Protein AF-A0A8X7SEH1-F1 (afdb_monomer)

InterPro domains:
  IPR029004 Ribosomal eL28/Mak16 [PF01778] (30-95)

pLDDT: mean 72.24, std 16.95, range [29.17, 93.38]

Radius of gyration: 34.08 Å; Cα contacts (8 Å, |Δi|>4): 73; chains: 1; bounding box: 78×35×94 Å

Solvent-accessible surface area (backbone atoms only — not comparable to full-atom values): 9589 Å² total; per-residue (Å²): 141,81,81,81,78,82,79,78,84,84,78,86,84,77,56,74,72,56,54,54,55,66,69,60,60,75,69,63,47,76,44,74,61,84,100,41,46,30,42,33,40,68,58,58,86,85,46,67,88,41,74,90,71,29,68,45,80,43,81,45,58,93,50,66,70,60,27,51,53,53,48,52,67,78,40,70,92,52,61,66,71,58,56,50,54,51,54,51,49,54,50,52,52,52,53,50,54,53,46,56,49,53,52,71,67,41,85,83,68,65,80,84,72,80,74,56,72,67,56,60,57,48,51,55,56,47,51,56,49,51,54,52,48,54,52,51,52,54,52,51,56,54,50,51,51,52,55,53,53,62,53,66,77,72,116

Sequence (155 aa):
MRWWMRFSTLLLSQNLVVMAVLIKECLLMISEAGAHTFLILNAFRERAHMPKNLWERVKLPRNYKKALETIDKHLLCRPELLQHKIKQRLTKMTQVCIRMRNLLLRQGWEKITTTPRRDIKRESRREEKAVKAAVLDTTDHVTSGLSDESKMQRH

Secondary structure (DSSP, 8-state):
--SSSSS-SS--SS-HHHHHHHH-S---EEEEETTEEEEEEEPPGGGGG-GGG-EEEEEPPSSHHHHHHHHHHHTTTS-HHHHHHHHHHHHHHHHHHHHHHHHHHSTT--------HHHHHHHHHHHHHHHHHHHHHHHHHHHHHHHHHHHHTT-

Nearest PDB structures (foldseek):
  8esq-assembly1_3  TM=8.205E-01  e=5.041E-08  Schizosaccharomyces pombe
  8fkv-assembly1_NM  TM=7.888E-01  e=5.376E-08  Homo sapiens
  7ohx-assembly1_3  TM=7.472E-01  e=1.091E-07  Saccharomyces cerevisiae S288C
  8i9v-assembly1_Ce  TM=7.637E-01  e=6.611E-07  Thermochaetoides thermophila DSM 1495
  8e5t-assembly1_D  TM=8.401E-01  e=4.006E-06  Saccharomyces cerevisiae BY4741

Foldseek 3Di:
DPPPPPPPDPPPDPPPPVVVVVVPPQDQDQDDDDPWTWTWGQDDPVCPVPPPPRIDIHTADPDLVSNLVVLCVVCVPPDPVNNVVVNVVSVVVVVVVVVVVVCVVPPPNDPPDDDPPVVVVVVVVVVVVVVVVVVVVVVVVVVVVVVVVVVVVVD

Mean predicted aligned error: 15.57 Å

Structure (mmCIF, N/CA/C/O backbone):
data_AF-A0A8X7SEH1-F1
#
_entry.id   AF-A0A8X7SEH1-F1
#
loop_
_atom_site.group_PDB
_atom_site.id
_atom_site.type_symbol
_atom_site.label_atom_id
_atom_site.label_alt_id
_atom_site.label_comp_id
_atom_site.label_asym_id
_atom_site.label_entity_id
_atom_site.label_seq_id
_atom_site.pdbx_PDB_ins_code
_atom_site.Cartn_x
_atom_site.Cartn_y
_atom_site.Cartn_z
_atom_site.occupancy
_atom_site.B_iso_or_equiv
_atom_site.auth_seq_id
_atom_site.auth_comp_id
_atom_site.auth_asym_id
_atom_site.auth_atom_id
_atom_site.pdbx_PDB_model_num
ATOM 1 N N . MET A 1 1 ? 16.214 2.470 9.090 1.00 37.44 1 MET A N 1
ATOM 2 C CA . MET A 1 1 ? 17.221 2.055 8.080 1.00 37.44 1 MET A CA 1
ATOM 3 C C . MET A 1 1 ? 18.404 1.244 8.641 1.00 37.44 1 MET A C 1
ATOM 5 O O . MET A 1 1 ? 19.337 0.989 7.897 1.00 37.44 1 MET A O 1
ATOM 9 N N . ARG A 1 2 ? 18.397 0.781 9.905 1.00 31.95 2 ARG A N 1
ATOM 10 C CA . ARG A 1 2 ? 19.600 0.204 10.553 1.00 31.95 2 ARG A CA 1
ATOM 11 C C . ARG A 1 2 ? 19.514 -1.282 10.942 1.00 31.95 2 ARG A C 1
ATOM 13 O O . ARG A 1 2 ? 20.437 -1.798 11.552 1.00 31.95 2 ARG A O 1
ATOM 20 N N . TRP A 1 3 ? 18.428 -1.968 10.585 1.00 29.17 3 TRP A N 1
ATOM 21 C CA . TRP A 1 3 ? 18.160 -3.346 11.030 1.00 29.17 3 TRP A CA 1
ATOM 22 C C . TRP A 1 3 ? 18.601 -4.445 10.051 1.00 29.17 3 TRP A C 1
ATOM 24 O O . TRP A 1 3 ? 18.566 -5.615 10.403 1.00 29.17 3 TRP A O 1
ATOM 34 N N . TRP A 1 4 ? 19.062 -4.097 8.848 1.00 31.83 4 TRP A N 1
ATOM 35 C CA . TRP A 1 4 ? 19.396 -5.085 7.810 1.00 31.83 4 TRP A CA 1
ATOM 36 C C . TRP A 1 4 ? 20.867 -5.534 7.775 1.00 31.83 4 TRP A C 1
ATOM 38 O O . TRP A 1 4 ? 21.195 -6.456 7.041 1.00 31.83 4 TRP A O 1
ATOM 48 N N . MET A 1 5 ? 21.764 -4.938 8.570 1.00 39.22 5 MET A N 1
ATOM 49 C CA . MET A 1 5 ? 23.209 -5.233 8.484 1.00 39.22 5 MET A CA 1
ATOM 50 C C . MET A 1 5 ? 23.732 -6.273 9.483 1.00 39.22 5 MET A C 1
ATOM 52 O O . MET A 1 5 ? 24.912 -6.599 9.440 1.00 39.22 5 MET A O 1
ATOM 56 N N . ARG A 1 6 ? 22.902 -6.811 10.386 1.00 42.06 6 ARG A N 1
ATOM 57 C CA . ARG A 1 6 ? 23.400 -7.637 11.506 1.00 42.06 6 ARG A CA 1
ATOM 58 C C . ARG A 1 6 ? 23.060 -9.129 11.425 1.00 42.06 6 ARG A C 1
ATOM 60 O O . ARG A 1 6 ? 23.425 -9.870 12.324 1.00 42.06 6 ARG A O 1
ATOM 67 N N . PHE A 1 7 ? 22.419 -9.573 10.343 1.00 37.16 7 PHE A N 1
ATOM 68 C CA . PHE A 1 7 ? 22.040 -10.980 10.122 1.00 37.16 7 PHE A CA 1
ATOM 69 C C . PHE A 1 7 ? 22.884 -11.692 9.043 1.00 37.16 7 PHE A C 1
ATOM 71 O O . PHE A 1 7 ? 22.598 -12.829 8.684 1.00 37.16 7 PHE A O 1
ATOM 78 N N . SER A 1 8 ? 23.917 -11.032 8.503 1.00 45.88 8 SER A N 1
ATOM 79 C CA . SER A 1 8 ? 24.526 -11.414 7.217 1.00 45.88 8 SER A CA 1
ATOM 80 C C . SER A 1 8 ? 25.798 -12.273 7.289 1.00 45.88 8 SER A C 1
ATOM 82 O O . SER A 1 8 ? 26.348 -12.589 6.237 1.00 45.88 8 SER A O 1
ATOM 84 N N . THR A 1 9 ? 26.309 -12.649 8.464 1.00 48.78 9 THR A N 1
ATOM 85 C CA . THR A 1 9 ? 27.667 -13.233 8.564 1.00 48.78 9 THR A CA 1
ATOM 86 C C . THR A 1 9 ? 27.741 -14.723 8.904 1.00 48.78 9 THR A C 1
ATOM 88 O O . THR A 1 9 ? 28.841 -15.259 8.932 1.00 48.78 9 THR A O 1
ATOM 91 N N . LEU A 1 10 ? 26.621 -15.427 9.111 1.00 45.78 10 LEU A N 1
ATOM 92 C CA . LEU A 1 10 ? 26.641 -16.827 9.586 1.00 45.78 10 LEU A CA 1
ATOM 93 C C . LEU A 1 10 ? 26.092 -17.878 8.607 1.00 45.78 10 LEU A C 1
ATOM 95 O O . LEU A 1 10 ? 25.962 -19.042 8.965 1.00 45.78 10 LEU A O 1
ATOM 99 N N . LEU A 1 11 ? 25.821 -17.512 7.354 1.00 46.88 11 LEU A N 1
ATOM 100 C CA . LEU A 1 11 ? 25.263 -18.426 6.344 1.00 46.88 11 LEU A CA 1
ATOM 101 C C . LEU A 1 11 ? 26.050 -18.357 5.027 1.00 46.88 11 LEU A C 1
ATOM 103 O O . LEU A 1 11 ? 25.486 -18.193 3.949 1.00 46.88 11 LEU A O 1
ATOM 107 N N . LEU A 1 12 ? 27.382 -18.441 5.127 1.00 50.84 12 LEU A N 1
ATOM 108 C CA . LEU A 1 12 ? 28.304 -18.217 4.006 1.00 50.84 12 LEU A CA 1
ATOM 109 C C . LEU A 1 12 ? 29.144 -19.440 3.595 1.00 50.84 12 LEU A C 1
ATOM 111 O O . LEU A 1 12 ? 30.217 -19.264 3.031 1.00 50.84 12 LEU A O 1
ATOM 115 N N . SER A 1 13 ? 28.690 -20.672 3.857 1.00 51.81 13 SER A N 1
ATOM 116 C CA . SER A 1 13 ? 29.491 -21.873 3.526 1.00 51.81 13 SER A CA 1
ATOM 117 C C . SER A 1 13 ? 28.787 -22.940 2.677 1.00 51.81 13 SER A C 1
ATOM 119 O O . SER A 1 13 ? 29.445 -23.801 2.104 1.00 51.81 13 SER A O 1
ATOM 121 N N . GLN A 1 14 ? 27.472 -22.870 2.464 1.00 46.59 14 GLN A N 1
ATOM 122 C CA . GLN A 1 14 ? 26.810 -23.741 1.487 1.00 46.59 14 GLN A CA 1
ATOM 123 C C . GLN A 1 14 ? 25.808 -22.926 0.673 1.00 46.59 14 GLN A C 1
ATOM 125 O O . GLN A 1 14 ? 24.918 -22.295 1.235 1.00 46.59 14 GLN A O 1
ATOM 130 N N . ASN A 1 15 ? 25.963 -22.966 -0.655 1.00 49.16 15 ASN A N 1
ATOM 131 C CA . ASN A 1 15 ? 25.101 -22.368 -1.686 1.00 49.16 15 ASN A CA 1
ATOM 132 C C . ASN A 1 15 ? 25.446 -20.953 -2.192 1.00 49.16 15 ASN A C 1
ATOM 134 O O . ASN A 1 15 ? 24.599 -20.056 -2.222 1.00 49.16 15 ASN A O 1
ATOM 138 N N . LEU A 1 16 ? 26.636 -20.799 -2.787 1.00 47.72 16 LEU A N 1
ATOM 139 C CA . LEU A 1 16 ? 26.911 -19.715 -3.749 1.00 47.72 16 LEU A CA 1
ATOM 140 C C . LEU A 1 16 ? 25.883 -19.667 -4.906 1.00 47.72 16 LEU A C 1
ATOM 142 O O . LEU A 1 16 ? 25.573 -18.592 -5.415 1.00 47.72 16 LEU A O 1
ATOM 146 N N . VAL A 1 17 ? 25.288 -20.808 -5.280 1.00 49.19 17 VAL A N 1
ATOM 147 C CA . VAL A 1 17 ? 24.253 -20.893 -6.330 1.00 49.19 17 VAL A CA 1
ATOM 148 C C . VAL A 1 17 ? 22.937 -20.230 -5.900 1.00 49.19 17 VAL A C 1
ATOM 150 O O . VAL A 1 17 ? 22.268 -19.611 -6.723 1.00 49.19 17 VAL A O 1
ATOM 153 N N . VAL A 1 18 ? 22.585 -20.272 -4.611 1.00 48.81 18 VAL A N 1
ATOM 154 C CA . VAL A 1 18 ? 21.332 -19.689 -4.095 1.00 48.81 18 VAL A CA 1
ATOM 155 C C . VAL A 1 18 ? 21.508 -18.202 -3.756 1.00 48.81 18 VAL A C 1
ATOM 157 O O . VAL A 1 18 ? 20.600 -17.405 -3.989 1.00 48.81 18 VAL A O 1
ATOM 160 N N . MET A 1 19 ? 22.707 -17.779 -3.341 1.00 37.06 19 MET A N 1
ATOM 161 C CA . MET A 1 19 ? 23.025 -16.350 -3.181 1.00 37.06 19 MET A CA 1
ATOM 162 C C . MET A 1 19 ? 23.058 -15.601 -4.526 1.00 37.06 19 MET A C 1
ATOM 164 O O . MET A 1 19 ? 22.609 -14.456 -4.607 1.00 37.06 19 MET A O 1
ATOM 168 N N . ALA A 1 20 ? 23.462 -16.262 -5.618 1.00 41.41 20 ALA A N 1
ATOM 169 C CA . ALA A 1 20 ? 23.338 -15.710 -6.969 1.00 41.41 20 ALA A CA 1
ATOM 170 C C . ALA A 1 20 ? 21.875 -15.578 -7.440 1.00 41.41 20 ALA A C 1
ATOM 172 O O . ALA A 1 20 ? 21.580 -14.718 -8.268 1.00 41.41 20 ALA A O 1
ATOM 173 N N . VAL A 1 21 ? 20.943 -16.384 -6.917 1.00 41.12 21 VAL A N 1
ATOM 174 C CA . VAL A 1 21 ? 19.501 -16.262 -7.211 1.00 41.12 21 VAL A CA 1
ATOM 175 C C . VAL A 1 21 ? 18.877 -15.078 -6.463 1.00 41.12 21 VAL A C 1
ATOM 177 O O . VAL A 1 21 ? 17.988 -14.421 -7.000 1.00 41.12 21 VAL A O 1
ATOM 180 N N . LEU A 1 22 ? 19.395 -14.723 -5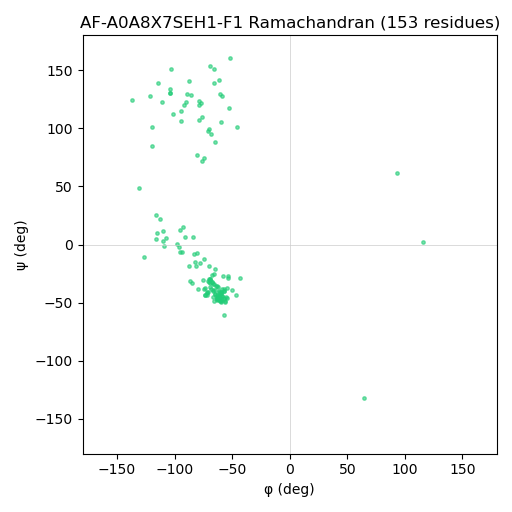.285 1.00 41.91 22 LEU A N 1
ATOM 181 C CA . LEU A 1 22 ? 18.871 -13.612 -4.481 1.00 41.91 22 LEU A CA 1
ATOM 182 C C . LEU A 1 22 ? 19.470 -12.238 -4.820 1.00 41.91 22 LEU A C 1
ATOM 184 O O . LEU A 1 22 ? 18.824 -11.224 -4.576 1.00 41.91 22 LEU A O 1
ATOM 188 N N . ILE A 1 23 ? 20.625 -12.181 -5.489 1.00 45.12 23 ILE A N 1
ATOM 189 C CA . ILE A 1 23 ? 21.115 -10.951 -6.146 1.00 45.12 23 ILE A CA 1
ATOM 190 C C . ILE A 1 23 ? 20.463 -10.763 -7.542 1.00 45.12 23 ILE A C 1
ATOM 192 O O . ILE A 1 23 ? 20.466 -9.664 -8.095 1.00 45.12 23 ILE A O 1
ATOM 196 N N . LYS A 1 24 ? 19.825 -11.809 -8.101 1.00 44.59 24 LYS A N 1
ATOM 197 C CA . LYS A 1 24 ? 19.147 -11.812 -9.418 1.00 44.59 24 LYS A CA 1
ATOM 198 C C . LYS A 1 24 ? 17.712 -11.273 -9.426 1.00 44.59 24 LYS A C 1
ATOM 200 O O . LYS A 1 24 ? 17.166 -11.049 -10.508 1.00 44.59 24 LYS A O 1
ATOM 205 N N . GLU A 1 25 ? 17.097 -10.997 -8.279 1.00 47.72 25 GLU A N 1
ATOM 206 C CA . GLU A 1 25 ? 15.878 -10.184 -8.243 1.00 47.72 25 GLU A CA 1
ATOM 207 C C . GLU A 1 25 ? 16.266 -8.705 -8.324 1.00 47.72 25 GLU A C 1
ATOM 209 O O . GLU A 1 25 ? 16.282 -7.989 -7.327 1.00 47.72 25 GLU A O 1
ATOM 214 N N . CYS A 1 26 ? 16.607 -8.251 -9.536 1.00 44.19 26 CYS A N 1
ATOM 215 C CA . CYS A 1 26 ? 16.708 -6.838 -9.888 1.00 44.19 26 CYS A CA 1
ATOM 216 C C . CYS A 1 26 ? 15.478 -6.106 -9.343 1.00 44.19 26 CYS A C 1
ATOM 218 O O . CYS A 1 26 ? 14.378 -6.203 -9.891 1.00 44.19 26 CYS A O 1
ATOM 220 N N . LEU A 1 27 ? 15.681 -5.431 -8.215 1.00 51.50 27 LEU A N 1
ATOM 221 C CA . LEU A 1 27 ? 14.645 -4.907 -7.347 1.00 51.50 27 LEU A CA 1
ATOM 222 C C . LEU A 1 27 ? 14.008 -3.666 -7.986 1.00 51.50 27 LEU A C 1
ATOM 224 O O . LEU A 1 27 ? 14.252 -2.541 -7.565 1.00 51.50 27 LEU A O 1
ATOM 228 N N . LEU A 1 28 ? 13.179 -3.864 -9.014 1.00 57.16 28 LEU A N 1
ATOM 229 C CA . LEU A 1 28 ? 12.178 -2.874 -9.385 1.00 57.16 28 LEU A CA 1
ATOM 230 C C . LEU A 1 28 ? 11.101 -2.879 -8.302 1.00 57.16 28 LEU A C 1
ATOM 232 O O . LEU A 1 28 ? 10.203 -3.732 -8.276 1.00 57.16 28 LEU A O 1
ATOM 236 N N . MET A 1 29 ? 11.213 -1.939 -7.371 1.00 55.47 29 MET A N 1
ATOM 237 C CA . MET A 1 29 ? 10.138 -1.633 -6.438 1.00 55.47 29 MET A CA 1
ATOM 238 C C . MET A 1 29 ? 9.249 -0.557 -7.049 1.00 55.47 29 MET A C 1
ATOM 240 O O . MET A 1 29 ? 9.703 0.535 -7.387 1.00 55.47 29 MET A O 1
ATOM 244 N N . ILE A 1 30 ? 7.965 -0.885 -7.177 1.00 65.69 30 ILE A N 1
ATOM 245 C CA . ILE A 1 30 ? 6.922 0.120 -7.346 1.00 65.69 30 ILE A CA 1
ATOM 246 C C . ILE A 1 30 ? 6.666 0.667 -5.946 1.00 65.69 30 ILE A C 1
ATOM 248 O O . ILE A 1 30 ? 6.141 -0.050 -5.093 1.00 65.69 30 ILE A O 1
ATOM 252 N N . SER A 1 31 ? 7.110 1.894 -5.692 1.00 66.19 31 SER A N 1
ATOM 253 C CA . SER A 1 31 ? 6.906 2.572 -4.413 1.00 66.19 31 SER A CA 1
ATOM 254 C C . SER A 1 31 ? 5.807 3.611 -4.551 1.00 66.19 31 SER A C 1
ATOM 256 O O . SER A 1 31 ? 5.824 4.416 -5.486 1.00 66.19 31 SER A O 1
ATOM 258 N N . GLU A 1 32 ? 4.887 3.635 -3.600 1.00 64.06 32 GLU A N 1
ATOM 259 C CA . GLU A 1 32 ? 3.913 4.709 -3.462 1.00 64.06 32 GLU A CA 1
ATOM 260 C C . GLU A 1 32 ? 4.487 5.762 -2.507 1.00 64.06 32 GLU A C 1
ATOM 262 O O . GLU A 1 32 ? 4.832 5.454 -1.366 1.00 64.06 32 GLU A O 1
ATOM 267 N N . ALA A 1 33 ? 4.649 6.995 -2.989 1.00 65.94 33 ALA A N 1
ATOM 268 C CA . ALA A 1 33 ? 4.984 8.140 -2.148 1.00 65.94 33 ALA A CA 1
ATOM 269 C C . ALA A 1 33 ? 3.856 9.168 -2.287 1.00 65.94 33 ALA A C 1
ATOM 271 O O . ALA A 1 33 ? 3.753 9.879 -3.291 1.00 65.94 33 ALA A O 1
ATOM 272 N N . GLY A 1 34 ? 2.966 9.195 -1.292 1.00 70.12 34 GLY A N 1
ATOM 273 C CA . GLY A 1 34 ? 1.737 9.988 -1.339 1.00 70.12 34 GLY A CA 1
ATOM 274 C C . GLY A 1 34 ? 0.790 9.507 -2.442 1.00 70.12 34 GLY A C 1
ATOM 275 O O . GLY A 1 34 ? 0.553 8.316 -2.577 1.00 70.12 34 GLY A O 1
ATOM 276 N N . ALA A 1 35 ? 0.265 10.428 -3.256 1.00 63.34 35 ALA A N 1
ATOM 277 C CA . ALA A 1 35 ? -0.685 10.122 -4.336 1.00 63.34 35 ALA A CA 1
ATOM 278 C C . ALA A 1 35 ? -0.029 9.667 -5.658 1.00 63.34 35 ALA A C 1
ATOM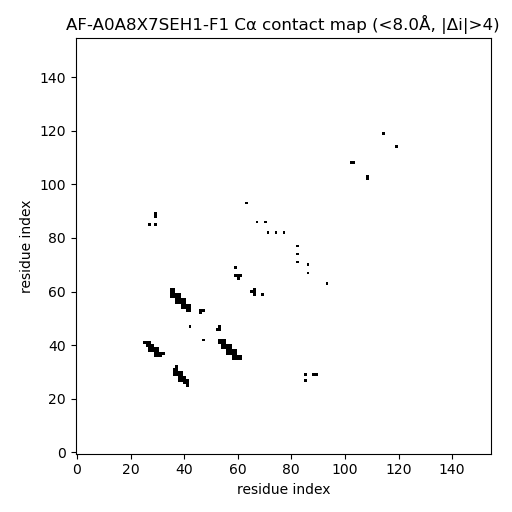 280 O O . ALA A 1 35 ? -0.701 9.565 -6.691 1.00 63.34 35 ALA A O 1
ATOM 281 N N . HIS A 1 36 ? 1.290 9.467 -5.668 1.00 68.31 36 HIS A N 1
ATOM 282 C CA . HIS A 1 36 ? 2.046 9.157 -6.874 1.00 68.31 36 HIS A CA 1
ATOM 283 C C . HIS A 1 36 ? 2.779 7.824 -6.740 1.00 68.31 36 HIS A C 1
ATOM 285 O O . HIS A 1 36 ? 3.538 7.585 -5.800 1.00 68.31 36 HIS A O 1
ATOM 291 N N . THR A 1 37 ? 2.564 6.965 -7.733 1.00 74.81 37 THR A N 1
ATOM 292 C CA . THR A 1 37 ? 3.293 5.713 -7.910 1.00 74.81 37 THR A CA 1
ATOM 293 C C . THR A 1 37 ? 4.580 5.976 -8.678 1.00 74.81 37 THR A C 1
ATOM 295 O O . THR A 1 37 ? 4.559 6.583 -9.752 1.00 74.81 37 THR A O 1
ATOM 298 N N . PHE A 1 38 ? 5.696 5.498 -8.144 1.00 76.50 38 PHE A N 1
ATOM 299 C CA . PHE A 1 38 ? 7.008 5.597 -8.767 1.00 76.50 38 PHE A CA 1
ATOM 300 C C . PHE A 1 38 ? 7.513 4.207 -9.129 1.00 76.50 38 PHE A C 1
ATOM 302 O O . PHE A 1 38 ? 7.369 3.257 -8.360 1.00 76.50 38 PHE A O 1
ATOM 309 N N . LEU A 1 39 ? 8.122 4.106 -10.302 1.00 76.12 39 LEU A N 1
ATOM 310 C CA . LEU A 1 39 ? 8.903 2.962 -10.733 1.00 76.12 39 LEU A CA 1
ATOM 311 C C . LEU A 1 39 ? 10.368 3.259 -10.398 1.00 76.12 39 LEU A C 1
ATOM 313 O O . LEU A 1 39 ? 10.944 4.198 -10.947 1.00 76.12 39 LEU A O 1
ATOM 317 N N . ILE A 1 40 ? 10.965 2.490 -9.490 1.00 68.75 40 ILE A N 1
ATOM 318 C CA . ILE A 1 40 ? 12.394 2.609 -9.190 1.00 68.75 40 ILE A CA 1
ATOM 319 C C . ILE A 1 40 ? 13.129 1.589 -10.046 1.00 68.75 40 ILE A C 1
ATOM 321 O O . ILE A 1 40 ? 13.060 0.392 -9.781 1.00 68.75 40 ILE A O 1
ATOM 325 N N . LEU A 1 41 ? 13.809 2.060 -11.083 1.00 67.38 41 LEU A N 1
ATOM 326 C CA . LEU A 1 41 ? 14.620 1.238 -11.967 1.00 67.38 41 LEU A CA 1
ATOM 327 C C . LEU A 1 41 ? 16.039 1.156 -11.411 1.00 67.38 41 LEU A C 1
ATOM 329 O O . LEU A 1 41 ? 16.665 2.179 -11.140 1.00 67.38 41 LEU A O 1
ATOM 333 N N . ASN A 1 42 ? 16.567 -0.060 -11.286 1.00 64.88 42 ASN A N 1
ATOM 334 C CA . ASN A 1 42 ? 18.011 -0.235 -11.207 1.00 64.88 42 ASN A CA 1
ATOM 335 C C . ASN A 1 42 ? 18.587 -0.079 -12.621 1.00 64.88 42 ASN A C 1
ATOM 337 O O . ASN A 1 42 ? 18.175 -0.798 -13.548 1.00 64.88 42 ASN A O 1
ATOM 341 N N . ALA A 1 43 ? 19.502 0.869 -12.794 1.00 56.75 43 ALA A N 1
ATOM 342 C CA . ALA A 1 43 ? 20.183 1.095 -14.053 1.00 56.75 43 ALA A CA 1
ATOM 343 C C . ALA A 1 43 ? 21.085 -0.103 -14.411 1.00 56.75 43 ALA A C 1
ATOM 345 O O . ALA A 1 43 ? 21.532 -0.875 -13.570 1.00 56.75 43 ALA A O 1
ATOM 346 N N . PHE A 1 44 ? 21.271 -0.299 -15.714 1.00 57.53 44 PHE A N 1
ATOM 347 C CA . PHE A 1 44 ? 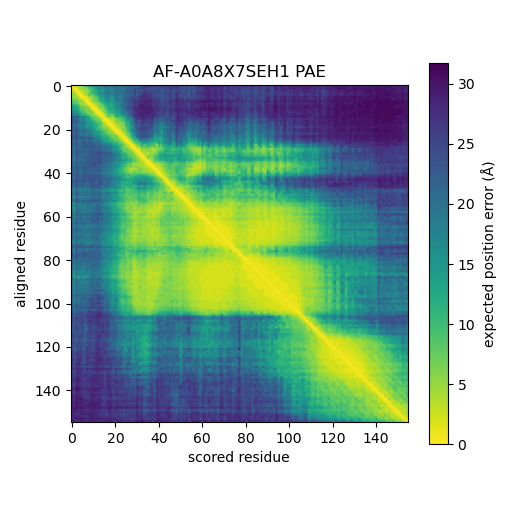21.942 -1.431 -16.356 1.00 57.53 44 PHE A CA 1
ATOM 348 C C . PHE A 1 44 ? 23.356 -1.736 -15.807 1.00 57.53 44 PHE A C 1
ATOM 350 O O . PHE A 1 44 ? 24.014 -0.864 -15.245 1.00 57.53 44 PHE A O 1
ATOM 357 N N . ARG A 1 45 ? 23.836 -2.970 -16.051 1.00 53.53 45 ARG A N 1
ATOM 358 C CA . ARG A 1 45 ? 25.132 -3.560 -15.628 1.00 53.53 45 ARG A CA 1
ATOM 359 C C . ARG A 1 45 ? 26.343 -2.629 -15.786 1.00 53.53 45 ARG A C 1
ATOM 361 O O . ARG A 1 45 ? 27.292 -2.719 -15.018 1.00 53.53 45 ARG A O 1
ATOM 368 N N . GLU A 1 46 ? 26.285 -1.721 -16.752 1.00 57.62 46 GLU A N 1
ATOM 369 C CA . GLU A 1 46 ? 27.332 -0.750 -17.062 1.00 57.62 46 GLU A CA 1
ATOM 370 C C . GLU A 1 46 ? 27.506 0.323 -15.985 1.00 57.62 46 GLU A C 1
ATOM 372 O O . GLU A 1 46 ? 28.627 0.751 -15.770 1.00 57.62 46 GLU A O 1
ATOM 377 N N . ARG A 1 47 ? 26.462 0.709 -15.234 1.00 61.97 47 ARG A N 1
ATOM 378 C CA . ARG A 1 47 ? 26.551 1.708 -14.144 1.00 61.97 47 ARG A CA 1
ATOM 379 C C . ARG A 1 47 ? 26.844 1.110 -12.766 1.00 61.97 47 ARG A C 1
ATOM 381 O O . ARG A 1 47 ? 26.867 1.843 -11.781 1.00 61.97 47 ARG A O 1
ATOM 388 N N . ALA A 1 48 ? 27.116 -0.194 -12.678 1.00 61.78 48 ALA A N 1
ATOM 389 C CA . ALA A 1 48 ? 27.421 -0.863 -11.409 1.00 61.78 48 ALA A CA 1
ATOM 390 C C . ALA A 1 48 ? 28.635 -0.251 -10.679 1.00 61.78 48 ALA A C 1
ATOM 392 O O . ALA A 1 48 ? 28.698 -0.279 -9.453 1.00 61.78 48 ALA A O 1
ATOM 393 N N . HIS A 1 49 ? 29.564 0.351 -11.426 1.00 70.81 49 HIS A N 1
ATOM 394 C CA . HIS A 1 49 ? 30.744 1.023 -10.885 1.00 70.81 49 HIS A CA 1
ATOM 395 C C . HIS A 1 49 ? 30.440 2.392 -10.235 1.00 70.81 49 HIS A C 1
ATOM 397 O O . HIS A 1 49 ? 31.284 2.925 -9.519 1.00 70.81 49 HIS A O 1
ATOM 403 N N . MET A 1 50 ? 29.239 2.958 -10.431 1.00 71.44 50 MET A N 1
ATOM 404 C CA . MET A 1 50 ? 28.809 4.230 -9.836 1.00 71.44 50 MET A CA 1
ATOM 405 C C . MET A 1 50 ? 27.573 4.034 -8.941 1.00 71.44 50 MET A C 1
ATOM 407 O O . MET A 1 50 ? 26.444 4.296 -9.365 1.00 71.44 50 MET A O 1
ATOM 411 N N . PRO A 1 51 ? 27.751 3.650 -7.663 1.00 71.81 51 PRO A N 1
ATOM 412 C CA . PRO A 1 51 ? 26.633 3.342 -6.767 1.00 71.81 51 PRO A CA 1
ATOM 413 C C . PRO A 1 51 ? 25.736 4.553 -6.458 1.00 71.81 51 PRO A C 1
ATOM 415 O O . PRO A 1 51 ? 24.574 4.381 -6.097 1.00 71.81 51 PRO A O 1
ATOM 418 N N . LYS A 1 52 ? 26.245 5.783 -6.626 1.00 73.56 52 LYS A N 1
ATOM 419 C CA . LYS A 1 52 ? 25.486 7.025 -6.395 1.00 73.56 52 LYS A CA 1
ATOM 420 C C . LYS A 1 52 ? 24.346 7.232 -7.403 1.00 73.56 52 LYS A C 1
ATOM 422 O O . LYS A 1 52 ? 23.306 7.758 -7.024 1.00 73.56 52 LYS A O 1
ATOM 427 N N . ASN A 1 53 ? 24.516 6.771 -8.646 1.00 70.44 53 ASN A N 1
ATOM 428 C CA . ASN A 1 53 ? 23.572 6.990 -9.755 1.00 70.44 53 ASN A CA 1
ATOM 429 C C . ASN A 1 53 ? 22.899 5.685 -10.208 1.00 70.44 53 ASN A C 1
ATOM 431 O O . ASN A 1 53 ? 22.443 5.563 -11.345 1.00 70.44 53 ASN A O 1
ATOM 435 N N . LEU A 1 54 ? 22.881 4.688 -9.324 1.00 70.12 54 LEU A N 1
ATOM 436 C CA . LEU A 1 54 ? 22.409 3.345 -9.636 1.00 70.12 54 LEU A CA 1
ATOM 437 C C . LEU A 1 54 ? 20.885 3.292 -9.831 1.00 70.12 54 LEU A C 1
ATOM 439 O O . LEU A 1 54 ? 20.385 2.496 -10.620 1.00 70.12 54 LEU A O 1
ATOM 443 N N . TRP A 1 55 ? 20.148 4.155 -9.132 1.00 77.38 55 TRP A N 1
ATOM 444 C CA . TRP A 1 55 ? 18.690 4.121 -9.080 1.00 77.38 55 TRP A CA 1
ATOM 445 C C . TRP A 1 55 ? 18.081 5.310 -9.808 1.00 77.38 55 TRP A C 1
ATOM 447 O O . TRP A 1 55 ? 18.306 6.460 -9.432 1.00 77.38 55 TRP A O 1
ATOM 457 N N . GLU A 1 56 ? 17.245 5.025 -10.798 1.00 79.06 56 GLU A N 1
ATOM 458 C CA . GLU A 1 56 ? 16.444 6.028 -11.487 1.00 79.06 56 GLU A CA 1
ATOM 459 C C . GLU A 1 56 ? 14.994 5.936 -11.013 1.00 79.06 56 GLU A C 1
ATOM 461 O O . GLU A 1 56 ? 14.403 4.855 -10.950 1.00 79.06 56 GLU A O 1
ATOM 466 N N . ARG A 1 57 ? 14.413 7.079 -10.644 1.00 82.62 57 ARG A N 1
ATOM 467 C CA . ARG A 1 57 ? 13.015 7.166 -10.216 1.00 82.62 57 ARG A CA 1
ATOM 468 C C . ARG A 1 57 ? 12.179 7.709 -11.365 1.00 82.62 57 ARG A C 1
ATOM 470 O O . ARG A 1 57 ? 12.289 8.883 -11.698 1.00 82.62 57 ARG A O 1
ATOM 477 N N . VAL A 1 58 ? 11.303 6.877 -11.916 1.00 85.88 58 VAL A N 1
ATOM 478 C CA . VAL A 1 58 ? 10.363 7.265 -12.974 1.00 85.88 58 VAL A CA 1
ATOM 479 C C . VAL A 1 58 ? 8.967 7.427 -12.378 1.00 85.88 58 VAL A C 1
ATOM 481 O O . VAL A 1 58 ? 8.474 6.553 -11.662 1.00 85.88 58 VAL A O 1
ATOM 484 N N . LYS A 1 59 ? 8.305 8.551 -12.663 1.00 85.75 59 LYS A N 1
ATOM 485 C CA . LYS A 1 59 ? 6.923 8.800 -12.226 1.00 85.75 59 LYS A CA 1
ATOM 486 C C . LYS A 1 59 ? 5.951 8.049 -13.138 1.00 85.75 59 LYS A C 1
ATOM 488 O O . LYS A 1 59 ? 5.946 8.274 -14.345 1.00 85.75 59 LYS A O 1
ATOM 493 N N . LEU A 1 60 ? 5.107 7.190 -12.567 1.00 87.75 60 LEU A N 1
ATOM 494 C CA . LEU A 1 60 ? 4.059 6.498 -13.318 1.00 87.75 60 LEU A CA 1
ATOM 495 C C . LEU A 1 60 ? 2.779 7.351 -13.360 1.00 87.75 60 LEU A C 1
ATOM 497 O O . LEU A 1 60 ? 2.416 7.975 -12.355 1.00 87.75 60 LEU A O 1
ATOM 501 N N . PRO A 1 61 ? 2.067 7.383 -14.499 1.00 88.62 61 PRO A N 1
ATOM 502 C CA . PRO A 1 61 ? 0.772 8.043 -14.591 1.00 88.62 61 PRO A CA 1
ATOM 503 C C . PRO A 1 61 ? -0.290 7.285 -13.781 1.00 88.62 61 PRO A C 1
ATOM 505 O O . PRO A 1 61 ? -0.229 6.070 -13.619 1.00 88.62 61 PRO A O 1
ATOM 508 N N . ARG A 1 62 ? -1.326 8.002 -13.331 1.00 84.50 62 ARG A N 1
ATOM 509 C CA . ARG A 1 62 ? -2.448 7.420 -12.569 1.00 84.50 62 ARG A CA 1
ATOM 510 C C . ARG A 1 62 ? -3.300 6.442 -13.391 1.00 84.50 62 ARG A C 1
ATOM 512 O O . ARG A 1 62 ? -3.956 5.569 -12.833 1.00 84.50 62 ARG A O 1
ATOM 519 N N . ASN A 1 63 ? -3.303 6.593 -14.715 1.00 90.12 63 ASN A N 1
ATOM 520 C CA . ASN A 1 63 ? -4.057 5.723 -15.612 1.00 90.12 63 ASN A CA 1
ATOM 521 C C . ASN A 1 63 ? -3.311 4.402 -15.810 1.00 90.12 63 ASN A C 1
ATOM 523 O O . ASN A 1 63 ? -2.217 4.400 -16.370 1.00 90.12 63 ASN A O 1
ATOM 527 N N . TYR A 1 64 ? -3.942 3.284 -15.443 1.00 88.94 64 TYR A N 1
ATOM 528 C CA . TYR A 1 64 ? -3.340 1.948 -15.510 1.00 88.94 64 TYR A CA 1
ATOM 529 C C . TYR A 1 64 ? -2.797 1.587 -16.904 1.00 88.94 64 TYR A C 1
ATOM 531 O O . TYR A 1 64 ? -1.652 1.163 -17.018 1.00 88.94 64 TYR A O 1
ATOM 539 N N . LYS A 1 65 ? -3.567 1.834 -17.976 1.00 93.06 65 LYS A N 1
ATOM 540 C CA . LYS A 1 65 ? -3.130 1.564 -19.363 1.00 93.06 65 LYS A CA 1
ATOM 541 C C . LYS A 1 65 ? -1.865 2.346 -19.734 1.00 93.06 65 LYS A C 1
ATOM 543 O O . LYS A 1 65 ? -0.880 1.760 -20.162 1.00 93.06 65 LYS A O 1
ATOM 548 N N . LYS A 1 66 ? -1.862 3.655 -19.459 1.00 92.38 66 LYS A N 1
ATOM 549 C CA . LYS A 1 66 ? -0.695 4.516 -19.702 1.00 92.38 66 LYS A CA 1
ATOM 550 C C . LYS A 1 66 ? 0.504 4.093 -18.850 1.00 92.38 66 LYS A C 1
ATOM 552 O O . LYS A 1 66 ? 1.632 4.174 -19.311 1.00 92.38 66 LYS A O 1
ATOM 557 N N . ALA A 1 67 ? 0.274 3.627 -17.621 1.00 89.94 67 ALA A N 1
ATOM 558 C CA . ALA A 1 67 ? 1.339 3.143 -16.750 1.00 89.94 67 ALA A CA 1
ATOM 559 C C . ALA A 1 67 ?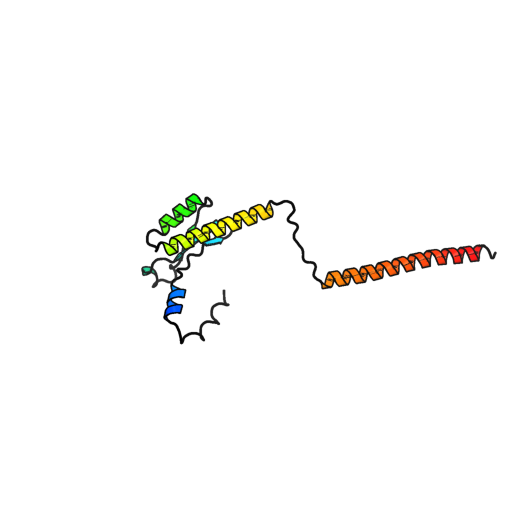 1.980 1.861 -17.295 1.00 89.94 67 ALA A C 1
ATOM 561 O O . ALA A 1 67 ? 3.201 1.742 -17.247 1.00 89.94 67 ALA A O 1
ATOM 562 N N . LEU A 1 68 ? 1.187 0.943 -17.859 1.00 90.62 68 LEU A N 1
ATOM 563 C CA . LEU A 1 68 ? 1.708 -0.235 -18.557 1.00 90.62 68 LEU A CA 1
ATOM 564 C C . LEU A 1 68 ? 2.553 0.158 -19.772 1.00 90.62 68 LEU A C 1
ATOM 566 O O . LEU A 1 68 ? 3.669 -0.330 -19.897 1.00 90.62 68 LEU A O 1
ATOM 570 N N . GLU A 1 69 ? 2.081 1.094 -20.599 1.00 92.12 69 GLU A N 1
ATOM 571 C CA . GLU A 1 69 ? 2.850 1.600 -21.746 1.00 92.12 69 GLU A CA 1
ATOM 572 C C . GLU A 1 69 ? 4.177 2.245 -21.316 1.00 92.12 69 GLU A C 1
ATOM 574 O O . GLU A 1 69 ? 5.208 2.040 -21.952 1.00 92.12 69 GLU A O 1
ATOM 579 N N . THR A 1 70 ? 4.176 3.024 -20.229 1.00 89.12 70 THR A N 1
ATOM 580 C CA . THR A 1 70 ? 5.399 3.609 -19.663 1.00 89.12 70 THR A CA 1
ATOM 581 C C . THR A 1 70 ? 6.360 2.519 -19.186 1.00 89.12 70 THR A C 1
ATOM 583 O O . THR A 1 70 ? 7.548 2.582 -19.493 1.00 89.12 70 THR A O 1
ATOM 586 N N . ILE A 1 71 ? 5.863 1.501 -18.478 1.00 87.50 71 ILE A N 1
ATOM 587 C CA . ILE A 1 71 ? 6.671 0.354 -18.033 1.00 87.50 71 ILE A CA 1
ATOM 588 C C . ILE A 1 71 ? 7.276 -0.363 -19.240 1.00 87.50 71 ILE A C 1
ATOM 590 O O . ILE A 1 71 ? 8.482 -0.587 -19.257 1.00 87.50 71 ILE A O 1
ATOM 594 N N . ASP A 1 72 ? 6.479 -0.652 -20.265 1.00 88.12 72 ASP A N 1
ATOM 595 C CA . ASP A 1 72 ? 6.936 -1.361 -21.461 1.00 88.12 72 ASP A CA 1
ATOM 596 C C . ASP A 1 72 ? 8.041 -0.591 -22.198 1.00 88.12 72 ASP A C 1
ATOM 598 O O . ASP A 1 72 ? 9.051 -1.183 -22.572 1.00 88.12 72 ASP A O 1
ATOM 602 N N . LYS A 1 73 ? 7.932 0.742 -22.295 1.00 87.69 73 LYS A N 1
ATOM 603 C CA . LYS A 1 73 ? 8.974 1.606 -22.882 1.00 87.69 73 LYS A CA 1
ATOM 604 C C . LYS A 1 73 ? 10.291 1.568 -22.103 1.00 87.69 73 LYS A C 1
ATOM 606 O O . LYS A 1 73 ? 11.357 1.494 -22.706 1.00 87.69 73 LYS A O 1
ATOM 611 N N . HIS A 1 74 ? 10.238 1.613 -20.772 1.00 83.19 74 HIS A N 1
ATOM 612 C CA . HIS A 1 74 ? 11.449 1.603 -19.941 1.00 83.19 74 HIS A CA 1
ATOM 613 C C . HIS A 1 74 ? 12.078 0.209 -19.792 1.00 83.19 74 HIS A C 1
ATOM 615 O O . HIS A 1 74 ? 13.229 0.101 -19.365 1.00 83.19 74 HIS A O 1
ATOM 621 N N . LEU A 1 75 ? 11.343 -0.860 -20.118 1.00 80.31 75 LEU A N 1
ATOM 622 C CA . LEU A 1 75 ? 11.778 -2.244 -19.928 1.00 80.31 75 LEU A CA 1
ATOM 623 C C . LEU A 1 75 ? 12.086 -3.020 -21.216 1.00 80.31 75 LEU A C 1
ATOM 625 O O . LEU A 1 75 ? 12.339 -4.220 -21.125 1.00 80.31 75 LEU A O 1
ATOM 629 N N . LEU A 1 76 ? 12.170 -2.357 -22.373 1.00 78.69 76 LEU A N 1
ATOM 630 C CA . LEU A 1 76 ? 1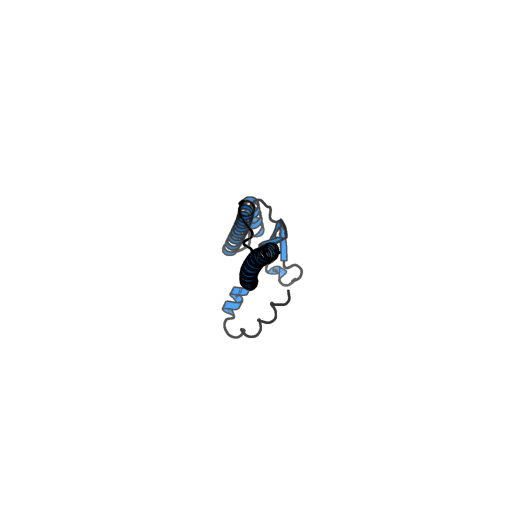2.444 -2.988 -23.676 1.00 78.69 76 LEU A CA 1
ATOM 631 C C . LEU A 1 76 ? 13.612 -3.996 -23.651 1.00 78.69 76 LEU A C 1
ATOM 633 O O . LEU A 1 76 ? 13.489 -5.095 -24.176 1.00 78.69 76 LEU A O 1
ATOM 637 N N . CYS A 1 77 ? 14.722 -3.666 -22.983 1.00 73.75 77 CYS A N 1
ATOM 638 C CA . CYS A 1 77 ? 15.928 -4.509 -22.950 1.00 73.75 77 CYS A CA 1
ATOM 639 C C . CYS A 1 77 ? 15.988 -5.478 -21.748 1.00 73.75 77 CYS A C 1
ATOM 641 O O . CYS A 1 77 ? 17.066 -5.957 -21.385 1.00 73.75 77 CYS A O 1
ATOM 643 N N . ARG A 1 78 ? 14.869 -5.710 -21.047 1.00 75.56 78 ARG A N 1
ATOM 644 C CA . ARG A 1 78 ? 14.794 -6.588 -19.865 1.00 75.56 78 ARG A CA 1
ATOM 645 C C . ARG A 1 78 ? 14.162 -7.937 -20.216 1.00 75.56 78 ARG A C 1
ATOM 647 O O . ARG A 1 78 ? 13.287 -7.984 -21.072 1.00 75.56 78 ARG A O 1
ATOM 654 N N . PRO A 1 79 ? 14.533 -9.018 -19.508 1.00 83.00 79 PRO A N 1
ATOM 655 C CA . PRO A 1 79 ? 13.931 -10.330 -19.726 1.00 83.00 79 PRO A CA 1
ATOM 656 C C . PRO A 1 79 ? 12.422 -10.308 -19.440 1.00 83.00 79 PRO A C 1
ATOM 658 O O . PRO A 1 79 ? 11.981 -9.692 -18.465 1.00 83.00 79 PRO A O 1
ATOM 661 N N . GLU A 1 80 ? 11.640 -11.024 -20.250 1.00 82.75 80 GLU A N 1
ATOM 662 C CA . GLU A 1 80 ? 10.167 -11.052 -20.205 1.00 82.75 80 GLU A CA 1
ATOM 663 C C . GLU A 1 80 ? 9.608 -11.419 -18.824 1.00 82.75 80 GLU A C 1
ATOM 665 O O . GLU A 1 80 ? 8.647 -10.815 -18.349 1.00 82.75 80 GLU A O 1
ATOM 670 N N . LEU A 1 81 ? 10.264 -12.347 -18.120 1.00 82.06 81 LEU A N 1
ATOM 671 C CA . LEU A 1 81 ? 9.896 -12.744 -16.757 1.00 82.06 81 LEU A CA 1
ATOM 672 C C . LEU A 1 81 ? 9.886 -11.554 -15.788 1.00 82.06 81 LEU A C 1
ATOM 674 O O . LEU A 1 81 ? 9.005 -11.446 -14.932 1.00 82.06 81 LEU A O 1
ATOM 678 N N . LEU A 1 82 ? 10.855 -10.644 -15.919 1.00 79.88 82 LEU A N 1
ATOM 679 C CA . LEU A 1 82 ? 10.936 -9.457 -15.074 1.00 79.88 82 LEU A CA 1
ATOM 680 C C . LEU A 1 82 ? 9.828 -8.465 -15.436 1.00 79.88 82 LEU A C 1
ATOM 682 O O . LEU A 1 82 ? 9.167 -7.939 -14.540 1.00 79.88 82 LEU A O 1
ATOM 686 N N . GLN A 1 83 ? 9.589 -8.260 -16.734 1.00 83.69 83 GLN A N 1
ATOM 687 C CA . GLN A 1 83 ? 8.500 -7.410 -17.218 1.00 83.69 83 GLN A CA 1
ATOM 688 C C . GLN A 1 83 ? 7.154 -7.895 -16.668 1.00 83.69 83 GLN A C 1
ATOM 690 O O . GLN A 1 83 ? 6.389 -7.114 -16.101 1.00 83.69 83 GLN A O 1
ATOM 695 N N . HIS A 1 84 ? 6.902 -9.204 -16.742 1.00 86.56 84 HIS A N 1
ATOM 696 C CA . HIS A 1 84 ? 5.682 -9.812 -16.232 1.00 86.56 84 HIS A CA 1
ATOM 697 C C . HIS A 1 84 ? 5.528 -9.617 -14.717 1.00 86.56 84 HIS A C 1
ATOM 699 O O . HIS A 1 84 ? 4.486 -9.138 -14.268 1.00 86.56 84 HIS A O 1
ATOM 705 N N . LYS A 1 85 ? 6.576 -9.884 -13.922 1.00 85.19 85 LYS A N 1
ATOM 706 C CA . LYS A 1 85 ? 6.564 -9.651 -12.463 1.00 85.19 85 LYS A CA 1
ATOM 707 C C . LYS A 1 85 ? 6.240 -8.194 -12.107 1.00 85.19 85 LYS A C 1
ATOM 709 O O . LYS A 1 85 ? 5.514 -7.934 -11.148 1.00 85.19 85 LYS A O 1
ATOM 714 N N . ILE A 1 86 ? 6.745 -7.227 -12.869 1.00 85.19 86 ILE A N 1
ATOM 715 C CA . ILE A 1 86 ? 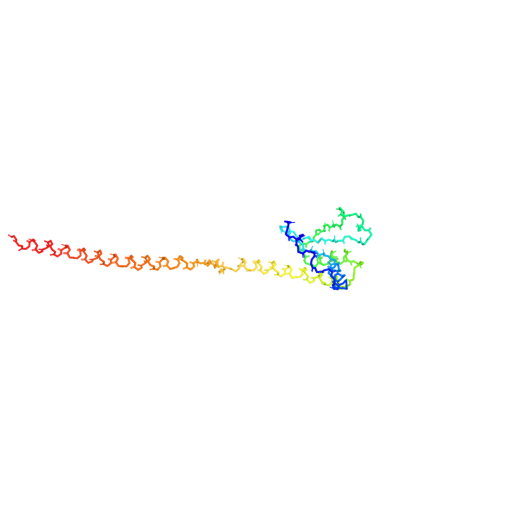6.481 -5.801 -12.626 1.00 85.19 86 ILE A CA 1
ATOM 716 C C . ILE A 1 86 ? 5.038 -5.437 -12.980 1.00 85.19 86 ILE A C 1
ATOM 718 O O . ILE A 1 86 ? 4.373 -4.760 -12.192 1.00 85.19 86 ILE A O 1
ATOM 722 N N . LYS A 1 87 ? 4.512 -5.949 -14.099 1.00 87.81 87 LYS A N 1
ATOM 723 C CA . LYS A 1 87 ? 3.091 -5.807 -14.465 1.00 87.81 87 LYS A CA 1
ATOM 724 C C . LYS A 1 87 ? 2.173 -6.421 -13.402 1.00 87.81 87 LYS A C 1
ATOM 726 O O . LYS A 1 87 ? 1.173 -5.808 -13.016 1.00 87.81 87 LYS A O 1
ATOM 731 N N . GLN A 1 88 ? 2.538 -7.585 -12.860 1.00 90.69 88 GLN A N 1
ATOM 732 C CA . GLN A 1 88 ? 1.826 -8.217 -11.745 1.00 90.69 88 GLN A CA 1
ATOM 733 C C . GLN A 1 88 ? 1.836 -7.330 -10.491 1.00 90.69 88 GLN A C 1
ATOM 735 O O . GLN A 1 88 ? 0.783 -7.094 -9.896 1.00 90.69 88 GLN A O 1
ATOM 740 N N . ARG A 1 89 ? 2.997 -6.778 -10.110 1.00 85.81 89 ARG A N 1
ATOM 741 C CA . ARG A 1 89 ? 3.119 -5.859 -8.963 1.00 85.81 89 ARG A CA 1
ATOM 742 C C . ARG A 1 89 ? 2.276 -4.596 -9.144 1.00 85.81 89 ARG A C 1
ATOM 744 O O . ARG A 1 89 ? 1.569 -4.219 -8.212 1.00 85.81 89 ARG A O 1
ATOM 751 N N . LEU A 1 90 ? 2.285 -3.983 -10.332 1.00 86.81 90 LEU A N 1
ATOM 752 C CA . LEU A 1 90 ? 1.453 -2.811 -10.637 1.00 86.81 90 LEU A CA 1
ATOM 753 C C . LEU A 1 90 ? -0.035 -3.128 -10.455 1.00 86.81 90 LEU A C 1
ATOM 755 O O . LEU A 1 90 ? -0.782 -2.352 -9.855 1.00 86.81 90 LEU A O 1
ATOM 759 N N . THR A 1 91 ? -0.457 -4.285 -10.960 1.00 91.50 91 THR A N 1
ATOM 760 C CA . THR A 1 91 ? -1.843 -4.751 -10.867 1.00 91.50 91 THR A CA 1
ATOM 761 C C . THR A 1 91 ? -2.240 -4.969 -9.413 1.00 91.50 91 THR A C 1
ATOM 763 O O . THR A 1 91 ? -3.274 -4.466 -8.978 1.00 91.50 91 THR A O 1
ATOM 766 N N . LYS A 1 92 ? -1.388 -5.639 -8.628 1.00 88.19 92 LYS A N 1
ATOM 767 C CA . LYS A 1 92 ? -1.635 -5.871 -7.204 1.00 88.19 92 LYS A CA 1
ATOM 768 C C . LYS A 1 92 ? -1.730 -4.565 -6.420 1.00 88.19 92 LYS A C 1
ATOM 770 O O . LYS A 1 92 ? -2.647 -4.418 -5.619 1.00 88.19 92 LYS A O 1
ATOM 775 N N . MET A 1 93 ? -0.831 -3.616 -6.676 1.00 86.19 93 MET A N 1
ATOM 776 C CA . MET A 1 93 ? -0.865 -2.298 -6.038 1.00 86.19 93 MET A CA 1
ATOM 777 C C . MET A 1 93 ? -2.172 -1.569 -6.365 1.00 86.19 93 MET A C 1
ATOM 779 O O . MET A 1 93 ? -2.892 -1.145 -5.469 1.00 86.19 93 MET A O 1
ATOM 783 N N . THR A 1 94 ? -2.540 -1.529 -7.648 1.00 88.50 94 THR A N 1
ATOM 784 C CA . THR A 1 94 ? -3.781 -0.894 -8.118 1.00 88.50 94 THR A CA 1
ATOM 785 C C . THR A 1 94 ? -5.018 -1.520 -7.466 1.00 88.50 94 THR A C 1
ATOM 787 O O . THR A 1 94 ? -5.896 -0.806 -6.985 1.00 88.50 94 THR A O 1
ATOM 790 N N . GLN A 1 95 ? -5.075 -2.853 -7.384 1.00 90.56 95 GLN A N 1
ATOM 791 C CA . GLN A 1 95 ? -6.148 -3.584 -6.700 1.00 90.56 95 GLN A CA 1
ATOM 792 C C . GLN A 1 95 ? -6.233 -3.226 -5.216 1.00 90.56 95 GLN A C 1
ATOM 794 O O . GLN A 1 95 ? -7.332 -3.065 -4.689 1.00 90.56 95 GLN A O 1
ATOM 799 N N . VAL A 1 96 ? -5.090 -3.103 -4.540 1.00 87.50 96 VAL A N 1
ATOM 800 C CA . VAL A 1 96 ? -5.017 -2.710 -3.130 1.00 87.50 96 VAL A CA 1
ATOM 801 C C . VAL A 1 96 ? -5.553 -1.287 -2.941 1.00 87.50 96 VAL A C 1
ATOM 803 O O . VAL A 1 96 ? -6.423 -1.098 -2.092 1.00 87.50 96 VAL A O 1
ATOM 806 N N . CYS A 1 97 ? -5.162 -0.327 -3.786 1.00 86.06 97 CYS A N 1
ATOM 807 C CA . CYS A 1 97 ? -5.700 1.038 -3.755 1.00 86.06 97 CYS A CA 1
ATOM 808 C C . CYS A 1 97 ? -7.218 1.075 -4.010 1.00 86.06 97 CYS A C 1
ATOM 810 O O . CYS A 1 97 ? -7.950 1.757 -3.294 1.00 86.06 97 CYS A O 1
ATOM 812 N N . ILE A 1 98 ? -7.714 0.331 -5.010 1.00 90.19 98 ILE A N 1
ATOM 813 C CA . ILE A 1 98 ? -9.156 0.227 -5.299 1.00 90.19 98 ILE A CA 1
ATOM 814 C C . ILE A 1 98 ? -9.889 -0.376 -4.105 1.00 90.19 98 ILE A C 1
ATOM 816 O O . ILE A 1 98 ? -10.932 0.138 -3.706 1.00 90.19 98 ILE A O 1
ATOM 820 N N . ARG A 1 99 ? -9.332 -1.438 -3.509 1.00 89.31 99 ARG A N 1
ATOM 821 C CA . ARG A 1 99 ? -9.883 -2.054 -2.306 1.00 89.31 99 ARG A CA 1
ATOM 822 C C . ARG A 1 99 ? -9.970 -0.995 -1.219 1.00 89.31 99 ARG A C 1
ATOM 824 O O . ARG A 1 99 ? -11.082 -0.662 -0.850 1.00 89.31 99 ARG A O 1
ATOM 831 N N . MET A 1 100 ? -8.861 -0.386 -0.803 1.00 84.75 100 MET A N 1
ATOM 832 C CA . MET A 1 100 ? -8.826 0.673 0.220 1.00 84.75 100 MET A CA 1
ATOM 833 C C . MET A 1 100 ? -9.823 1.806 -0.046 1.00 84.75 100 MET A C 1
ATOM 835 O O . MET A 1 100 ? -10.490 2.257 0.877 1.00 84.75 100 MET A O 1
ATOM 839 N N . ARG A 1 101 ? -10.006 2.220 -1.301 1.00 87.38 101 ARG A N 1
ATOM 840 C CA . ARG A 1 101 ? -11.024 3.213 -1.654 1.00 87.38 101 ARG A CA 1
ATOM 841 C C . ARG A 1 101 ? -12.447 2.699 -1.428 1.00 87.38 101 ARG A C 1
ATOM 843 O O . ARG A 1 101 ? -13.244 3.388 -0.806 1.00 87.38 101 ARG A O 1
ATOM 850 N N . ASN A 1 102 ? -12.767 1.500 -1.908 1.00 88.31 102 ASN A N 1
ATOM 851 C CA . ASN A 1 102 ? -14.087 0.888 -1.728 1.00 88.31 102 ASN A CA 1
ATOM 852 C C . ASN A 1 102 ? -14.393 0.618 -0.253 1.00 88.31 102 ASN A C 1
ATOM 854 O O . ASN A 1 102 ? -15.527 0.737 0.182 1.00 88.31 102 ASN A O 1
ATOM 858 N N . LEU A 1 103 ? -13.363 0.253 0.497 1.00 86.00 103 LEU A N 1
ATOM 859 C CA . LEU A 1 103 ? -13.360 0.073 1.935 1.00 86.00 103 LEU A CA 1
ATOM 860 C C . LEU A 1 103 ? -13.737 1.382 2.660 1.00 86.00 103 LEU A C 1
ATOM 862 O O . LEU A 1 103 ? -14.659 1.384 3.461 1.00 86.00 103 LEU A O 1
ATOM 866 N N . LEU A 1 104 ? -13.121 2.513 2.303 1.00 83.06 104 LEU A N 1
ATOM 867 C CA . LEU A 1 104 ? -13.472 3.829 2.859 1.00 83.06 104 LEU A CA 1
ATOM 868 C C . LEU A 1 104 ? -14.876 4.315 2.458 1.00 83.06 104 LEU A C 1
ATOM 870 O O . LEU A 1 104 ? -15.528 5.006 3.231 1.00 83.06 104 LEU A O 1
ATOM 874 N N . LEU A 1 105 ? -15.328 3.988 1.243 1.00 84.38 105 LEU A N 1
ATOM 875 C CA . LEU A 1 105 ? -16.635 4.408 0.720 1.00 84.38 105 LEU A CA 1
ATOM 876 C C . LEU A 1 105 ? -17.801 3.536 1.204 1.00 84.38 105 LEU A C 1
ATOM 878 O O . LEU A 1 105 ? -18.953 3.957 1.107 1.00 84.38 105 LEU A O 1
ATOM 882 N N . ARG A 1 106 ? -17.530 2.327 1.706 1.00 82.69 106 ARG A N 1
ATOM 883 C CA . ARG A 1 106 ? -18.543 1.481 2.341 1.00 82.69 106 ARG A CA 1
ATOM 884 C C . ARG A 1 106 ? -18.968 2.140 3.656 1.00 82.69 106 ARG A C 1
ATOM 886 O O . ARG A 1 106 ? -18.327 1.961 4.687 1.00 82.69 106 ARG A O 1
ATOM 893 N N . GLN A 1 107 ? -20.054 2.915 3.5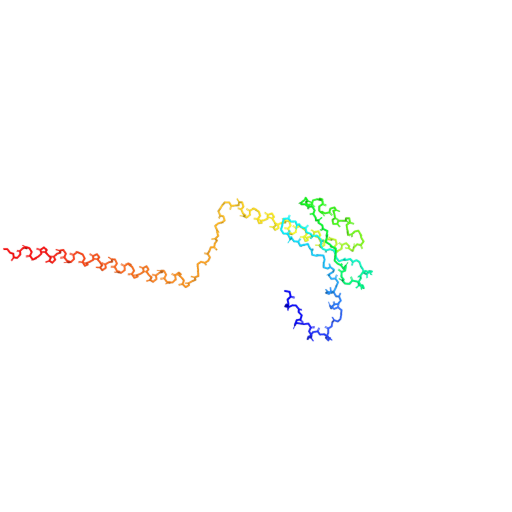98 1.00 60.50 107 GLN A N 1
ATOM 894 C CA . GLN A 1 107 ? -20.768 3.409 4.776 1.00 60.50 107 GLN A CA 1
ATOM 895 C C . GLN A 1 107 ? -21.106 2.201 5.665 1.00 60.50 107 GLN A C 1
ATOM 897 O O . GLN A 1 107 ? -21.758 1.269 5.204 1.00 60.50 107 GLN A O 1
ATOM 902 N N . GLY A 1 108 ? -20.579 2.158 6.888 1.00 58.91 108 GLY A N 1
ATOM 903 C CA . GLY A 1 108 ? -20.701 1.001 7.790 1.00 58.91 108 GLY A CA 1
ATOM 904 C C . GLY A 1 108 ? -19.378 0.310 8.124 1.00 58.91 108 GLY A C 1
ATOM 905 O O . GLY A 1 108 ? -19.355 -0.671 8.860 1.00 58.91 108 GLY A O 1
ATOM 906 N N . TRP A 1 109 ? -18.251 0.814 7.622 1.00 59.81 109 TRP A N 1
ATOM 907 C CA . TRP A 1 109 ? -16.937 0.450 8.140 1.00 59.81 109 TRP A CA 1
ATOM 908 C C . TRP A 1 109 ? -16.651 1.160 9.455 1.00 59.81 109 TRP A C 1
ATOM 910 O O . TRP A 1 109 ? -15.842 2.082 9.548 1.00 59.81 109 TRP A O 1
ATOM 920 N N . GLU A 1 110 ? -17.355 0.714 10.486 1.00 66.19 110 GLU A N 1
ATOM 921 C CA . GLU A 1 110 ? -17.057 1.078 11.856 1.00 66.19 110 GLU A CA 1
ATOM 922 C C . GLU A 1 110 ? -15.646 0.595 12.181 1.00 66.19 110 GLU A C 1
ATOM 924 O O . GLU A 1 110 ? -15.265 -0.551 11.912 1.00 66.19 110 GLU A O 1
ATOM 929 N N . LYS A 1 111 ? -14.828 1.496 12.726 1.00 67.94 111 LYS A N 1
ATOM 930 C CA . LYS A 1 111 ? -13.525 1.127 13.262 1.00 67.94 111 LYS A CA 1
ATOM 931 C C . LYS A 1 111 ? -13.796 0.106 14.358 1.00 67.94 111 LYS A C 1
ATOM 933 O O . LYS A 1 111 ? -14.238 0.491 15.433 1.00 67.94 111 LYS A O 1
ATOM 938 N N . ILE A 1 112 ? -13.523 -1.168 14.079 1.00 68.31 112 ILE A N 1
ATOM 939 C CA . ILE A 1 112 ? -13.580 -2.234 15.078 1.00 68.31 112 ILE A CA 1
ATOM 940 C C . ILE A 1 112 ? -12.486 -1.914 16.097 1.00 68.31 112 ILE A C 1
ATOM 942 O O . ILE A 1 112 ? -11.319 -2.275 15.938 1.00 68.31 112 ILE A O 1
ATOM 946 N N . THR A 1 113 ? -12.836 -1.126 17.105 1.00 75.00 113 THR A N 1
ATOM 947 C CA . THR A 1 113 ? -11.974 -0.848 18.237 1.00 75.00 113 THR A CA 1
ATOM 948 C C . THR A 1 113 ? -12.020 -2.085 19.109 1.00 75.00 113 THR A C 1
ATOM 950 O O . THR A 1 113 ? -13.023 -2.414 19.733 1.00 75.00 113 THR A O 1
ATOM 953 N N . THR A 1 114 ? -10.915 -2.818 19.144 1.00 74.06 114 THR A N 1
ATOM 954 C CA . THR A 1 114 ? -10.747 -3.867 20.142 1.00 74.06 114 THR A CA 1
ATOM 955 C C . THR A 1 114 ? -10.559 -3.190 21.492 1.00 74.06 114 THR A C 1
ATOM 957 O O . THR A 1 114 ? -9.462 -2.717 21.800 1.00 74.06 114 THR A O 1
ATOM 960 N N . THR A 1 115 ? -11.622 -3.113 22.292 1.00 78.69 115 THR A N 1
ATOM 961 C CA . THR A 1 115 ? -11.502 -2.766 23.708 1.00 78.69 115 THR A CA 1
ATOM 962 C C . THR A 1 115 ? -10.594 -3.800 24.376 1.00 78.69 115 THR A C 1
ATOM 964 O O . THR A 1 115 ? -10.7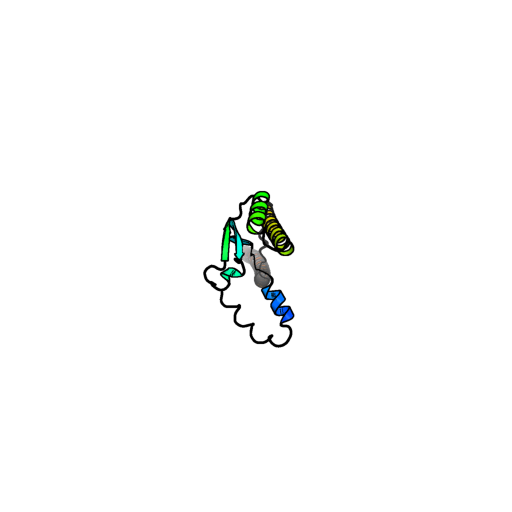81 -5.011 24.206 1.00 78.69 115 THR A O 1
ATOM 967 N N . PRO A 1 116 ? -9.546 -3.371 25.097 1.00 83.38 116 PRO A N 1
ATOM 968 C CA . PRO A 1 116 ? -8.632 -4.311 25.717 1.00 83.38 116 PRO A CA 1
ATOM 969 C C . PRO A 1 116 ? -9.375 -5.095 26.802 1.00 83.38 116 PRO A C 1
ATOM 971 O O . PRO A 1 116 ? -10.134 -4.546 27.599 1.00 83.38 116 PRO A O 1
ATOM 974 N N . ARG A 1 117 ? -9.108 -6.403 26.887 1.00 83.12 117 ARG A N 1
ATOM 975 C CA . ARG A 1 117 ? -9.812 -7.327 27.798 1.00 83.12 117 ARG A CA 1
ATOM 976 C C . ARG A 1 117 ? -9.807 -6.890 29.270 1.00 83.12 117 ARG A C 1
ATOM 978 O O . ARG A 1 117 ? -10.688 -7.277 30.034 1.00 83.12 117 ARG A O 1
ATOM 985 N N . ARG A 1 118 ? -8.795 -6.120 29.683 1.00 86.44 118 ARG A N 1
ATOM 986 C CA . ARG A 1 118 ? -8.681 -5.577 31.043 1.00 86.44 118 ARG A CA 1
ATOM 987 C C . ARG A 1 118 ? -9.775 -4.557 31.346 1.00 86.44 118 ARG A C 1
ATOM 989 O O . ARG A 1 118 ? -10.307 -4.597 32.449 1.00 86.44 118 ARG A O 1
ATOM 996 N N . ASP A 1 119 ? -10.119 -3.708 30.386 1.00 85.19 119 ASP A N 1
ATOM 997 C CA . ASP A 1 119 ? -11.115 -2.656 30.583 1.00 85.19 119 ASP A CA 1
ATOM 998 C C . ASP A 1 119 ? -12.523 -3.248 30.605 1.00 85.19 119 ASP A C 1
ATOM 1000 O O . ASP A 1 119 ? -13.281 -2.940 31.513 1.00 85.19 119 ASP A O 1
ATOM 1004 N N . ILE A 1 120 ? -12.802 -4.247 29.759 1.00 86.00 120 ILE A N 1
ATOM 1005 C CA . ILE A 1 120 ? -14.060 -5.019 29.796 1.00 86.00 120 ILE A CA 1
ATOM 1006 C C . ILE A 1 120 ? -14.303 -5.629 31.189 1.00 86.00 120 ILE A C 1
ATOM 1008 O O . ILE A 1 120 ? -15.388 -5.525 31.751 1.00 86.00 120 ILE A O 1
ATOM 1012 N N . LYS A 1 121 ? -13.271 -6.236 31.792 1.00 89.25 121 LYS A N 1
ATOM 1013 C CA . LYS A 1 121 ? -13.374 -6.807 33.148 1.00 89.25 121 LYS A CA 1
ATOM 1014 C C . LYS A 1 121 ? -13.504 -5.747 34.245 1.00 89.25 121 LYS A C 1
ATOM 1016 O O . LYS A 1 121 ? -14.040 -6.047 35.308 1.00 89.25 121 LYS A O 1
ATOM 1021 N N . ARG A 1 122 ? -12.937 -4.553 34.051 1.00 90.75 122 ARG A N 1
ATOM 1022 C CA . ARG A 1 122 ? -13.044 -3.454 35.021 1.00 90.75 122 ARG A CA 1
ATOM 1023 C C . ARG A 1 122 ? -14.440 -2.855 34.998 1.00 90.75 122 ARG A C 1
ATOM 1025 O O . ARG A 1 122 ? -14.979 -2.631 36.075 1.00 90.75 122 ARG A O 1
ATOM 1032 N N . GLU A 1 123 ? -14.998 -2.652 33.810 1.00 88.62 123 GLU A N 1
ATOM 1033 C CA . GLU A 1 123 ? -16.337 -2.093 33.641 1.00 88.62 123 GLU A CA 1
ATOM 1034 C C . GLU A 1 123 ? -17.390 -3.024 34.243 1.00 88.62 123 GLU A C 1
ATOM 1036 O O . GLU A 1 123 ? -18.105 -2.603 35.141 1.00 88.62 123 GLU A O 1
ATOM 1041 N N . SER A 1 124 ? -17.340 -4.329 33.948 1.00 90.06 124 SER A N 1
ATOM 1042 C CA . SER A 1 124 ? -18.243 -5.317 34.569 1.00 90.06 124 SER A CA 1
ATOM 1043 C C . SER A 1 124 ? -18.166 -5.327 36.107 1.00 90.06 124 SER A C 1
ATOM 1045 O O . SER A 1 124 ? -19.189 -5.370 36.785 1.00 90.06 124 SER A O 1
ATOM 1047 N N . ARG A 1 125 ? -16.970 -5.203 36.701 1.00 92.75 125 ARG A N 1
ATOM 1048 C CA . ARG A 1 125 ? -16.833 -5.109 38.170 1.00 92.75 125 ARG A CA 1
ATOM 1049 C C . ARG A 1 125 ? -17.370 -3.797 38.742 1.00 92.75 125 ARG A C 1
ATOM 1051 O O . ARG A 1 125 ? -17.761 -3.765 39.908 1.00 92.75 125 ARG A O 1
ATOM 1058 N N . ARG A 1 126 ? -17.305 -2.700 37.984 1.00 93.38 126 ARG A N 1
ATOM 1059 C CA . ARG A 1 126 ? -17.869 -1.402 38.385 1.00 93.38 126 ARG A CA 1
ATOM 1060 C C . ARG A 1 126 ? -19.385 -1.430 38.288 1.00 93.38 126 ARG A C 1
ATOM 1062 O O . ARG A 1 126 ? -20.029 -1.005 39.237 1.00 93.38 126 ARG A O 1
ATOM 1069 N N . GLU A 1 127 ? -19.923 -1.997 37.215 1.00 91.25 127 GLU A N 1
ATOM 1070 C CA . GLU A 1 127 ? -21.354 -2.221 37.011 1.00 91.25 127 GLU A CA 1
ATOM 1071 C C . GLU A 1 127 ? -21.940 -3.052 38.159 1.00 91.25 127 GLU A C 1
ATOM 1073 O O . GLU A 1 127 ? -22.886 -2.617 38.808 1.00 91.25 127 GLU A O 1
ATOM 1078 N N . GLU A 1 128 ? -21.316 -4.179 38.519 1.00 92.94 128 GLU A N 1
ATOM 1079 C CA . GLU A 1 128 ? -21.754 -5.008 39.653 1.00 92.94 128 GLU A CA 1
ATOM 1080 C C . GLU A 1 128 ? -21.764 -4.247 40.988 1.00 92.94 128 GLU A C 1
ATOM 1082 O O . GLU A 1 128 ? -22.650 -4.449 41.821 1.00 92.94 128 GLU A O 1
ATOM 1087 N N . LYS A 1 129 ? -20.772 -3.378 41.220 1.00 92.50 129 LYS A N 1
ATOM 1088 C CA . LYS A 1 129 ? -20.707 -2.5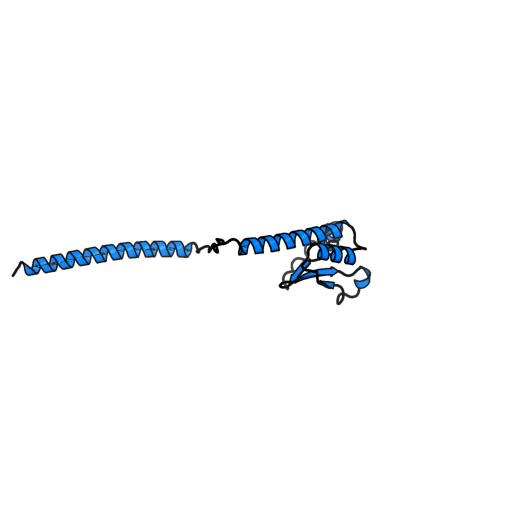51 42.432 1.00 92.50 129 LYS A CA 1
ATOM 1089 C C . LYS A 1 129 ? -21.752 -1.441 42.424 1.00 92.50 129 LYS A C 1
ATOM 1091 O O . LYS A 1 129 ? -22.355 -1.200 43.462 1.00 92.50 129 LYS A O 1
ATOM 1096 N N . ALA A 1 130 ? -21.975 -0.800 41.280 1.00 91.44 130 ALA A N 1
ATOM 1097 C CA . ALA A 1 130 ? -22.975 0.247 41.122 1.00 91.44 130 ALA A CA 1
ATOM 1098 C C . ALA A 1 130 ? -24.393 -0.304 41.318 1.00 91.44 130 ALA A C 1
ATOM 1100 O O . ALA A 1 130 ? -25.178 0.296 42.041 1.00 91.44 130 ALA A O 1
ATOM 1101 N N . VAL A 1 131 ? -24.691 -1.486 40.764 1.00 92.56 131 VAL A N 1
ATOM 1102 C CA . VAL A 1 131 ? -25.979 -2.168 40.968 1.00 92.56 131 VAL A CA 1
ATOM 1103 C C . VAL A 1 131 ? -26.201 -2.478 42.447 1.00 92.56 131 VAL A C 1
ATOM 1105 O O . VAL A 1 131 ? -27.272 -2.205 42.977 1.00 92.56 131 VAL A O 1
ATOM 1108 N N . LYS A 1 132 ? -25.184 -3.001 43.143 1.00 91.75 132 LYS A N 1
ATOM 1109 C CA . LYS A 1 132 ? -25.285 -3.280 44.584 1.00 91.75 132 LYS A CA 1
ATOM 1110 C C . LYS A 1 132 ? -25.467 -2.011 45.417 1.00 91.75 132 LYS A C 1
ATOM 1112 O O . LYS A 1 132 ? -26.284 -2.024 46.328 1.00 91.75 132 LYS A O 1
ATOM 1117 N N . ALA A 1 133 ? -24.736 -0.942 45.104 1.00 89.81 133 ALA A N 1
ATOM 1118 C CA . ALA A 1 133 ? -24.877 0.342 45.787 1.00 89.81 133 ALA A CA 1
ATOM 1119 C C . ALA A 1 133 ? -26.278 0.939 45.579 1.00 89.81 133 ALA A C 1
ATOM 1121 O O . ALA A 1 133 ? -26.929 1.278 46.553 1.00 89.81 133 ALA A O 1
ATOM 1122 N N . ALA A 1 134 ? -26.797 0.940 44.346 1.00 89.06 134 ALA A N 1
ATOM 1123 C CA . ALA A 1 134 ? -28.132 1.458 44.045 1.00 89.06 134 ALA A CA 1
ATOM 1124 C C . ALA A 1 134 ? -29.256 0.688 44.765 1.00 89.06 134 ALA A C 1
ATOM 1126 O O . ALA A 1 134 ? -30.247 1.281 45.192 1.00 89.06 134 ALA A O 1
ATOM 1127 N N . VAL A 1 135 ? -29.110 -0.634 44.912 1.00 89.19 135 VAL A N 1
ATOM 1128 C CA . VAL A 1 135 ? -30.059 -1.453 45.682 1.00 89.19 135 VAL A CA 1
ATOM 1129 C C . VAL A 1 135 ? -30.011 -1.086 47.165 1.00 89.19 135 VAL A C 1
ATOM 1131 O O . VAL A 1 135 ? -31.070 -0.913 47.760 1.00 89.19 135 VAL A O 1
ATOM 1134 N N . LEU A 1 136 ? -28.811 -0.933 47.737 1.00 84.06 136 LEU A N 1
ATOM 1135 C CA . LEU A 1 136 ? -28.629 -0.533 49.137 1.00 84.06 136 LEU A CA 1
ATOM 1136 C C . LEU A 1 136 ? -29.195 0.866 49.405 1.00 84.06 136 LEU A C 1
ATOM 1138 O O . LEU A 1 136 ? -29.993 1.024 50.323 1.00 84.06 136 LEU A O 1
ATOM 1142 N N . ASP A 1 137 ? -28.887 1.835 48.541 1.00 83.44 137 ASP A N 1
ATOM 1143 C CA . ASP A 1 137 ? -29.427 3.194 48.618 1.00 83.44 137 ASP A CA 1
ATOM 1144 C C . ASP A 1 137 ? -30.966 3.155 48.609 1.00 83.44 137 ASP A C 1
ATOM 1146 O O . ASP A 1 137 ? -31.616 3.687 49.506 1.00 83.44 137 ASP A O 1
ATOM 1150 N N . THR A 1 138 ? -31.575 2.413 47.675 1.00 82.00 138 THR A N 1
ATOM 1151 C CA . THR A 1 138 ? -33.042 2.268 47.599 1.00 82.00 138 THR A CA 1
ATOM 1152 C C . THR A 1 138 ? -33.637 1.661 48.876 1.00 82.00 138 THR A C 1
ATOM 1154 O O . THR A 1 138 ? -34.672 2.129 49.352 1.00 82.00 138 THR A O 1
ATOM 1157 N N . THR A 1 139 ? -33.005 0.638 49.459 1.00 79.25 139 THR A N 1
ATOM 1158 C CA . THR A 1 139 ? -33.486 0.027 50.710 1.00 79.25 139 THR A CA 1
ATOM 1159 C C . THR A 1 139 ? -33.319 0.949 51.916 1.00 79.25 139 THR A C 1
ATOM 1161 O O . THR A 1 139 ? -34.205 1.005 52.773 1.00 79.25 139 THR A O 1
ATOM 1164 N N . ASP A 1 140 ? -32.234 1.717 51.966 1.00 75.62 140 ASP A N 1
ATOM 1165 C CA . ASP A 1 140 ? -31.956 2.665 53.044 1.00 75.62 140 ASP A CA 1
ATOM 1166 C C . ASP A 1 140 ? -32.950 3.838 53.004 1.00 75.62 140 ASP A C 1
ATOM 1168 O O . ASP A 1 140 ? -33.468 4.265 54.038 1.00 75.62 140 ASP A O 1
ATOM 1172 N N . HIS A 1 141 ? -33.317 4.310 51.809 1.00 73.31 141 HIS A N 1
ATOM 1173 C CA . HIS A 1 141 ? -34.340 5.347 51.633 1.00 73.31 141 HIS A CA 1
ATOM 1174 C C . HIS A 1 141 ? -35.739 4.881 52.080 1.00 73.31 141 HIS A C 1
ATOM 1176 O O . HIS A 1 141 ? -36.474 5.636 52.713 1.00 73.31 141 HIS A O 1
ATOM 1182 N N . VAL A 1 142 ? -36.113 3.629 51.802 1.00 73.94 142 VAL A N 1
ATOM 1183 C CA . VAL A 1 142 ? -37.417 3.073 52.218 1.00 73.94 142 VAL A CA 1
ATOM 1184 C C . VAL A 1 142 ? -37.476 2.838 53.731 1.00 73.94 142 VAL A C 1
ATOM 1186 O O . VAL A 1 142 ? -38.488 3.117 54.373 1.00 73.94 142 VAL A O 1
ATOM 1189 N N . THR A 1 143 ? -36.394 2.336 54.325 1.00 68.12 143 THR A N 1
ATOM 1190 C CA . THR A 1 143 ? -36.341 2.032 55.765 1.00 68.12 143 THR A CA 1
ATOM 1191 C C . THR A 1 143 ? -36.255 3.282 56.635 1.00 68.12 143 THR A C 1
ATOM 1193 O O . THR A 1 143 ? -36.899 3.330 57.684 1.00 68.12 143 THR A O 1
ATOM 1196 N N . SER A 1 144 ? -35.525 4.310 56.194 1.00 70.19 144 SER A N 1
ATOM 1197 C CA . SER A 1 144 ? -35.496 5.615 56.868 1.00 70.19 144 SER A CA 1
ATOM 1198 C C . SER A 1 144 ? -36.883 6.264 56.897 1.00 70.19 144 SER A C 1
ATOM 1200 O O . SER A 1 144 ? -37.343 6.621 57.982 1.00 70.19 144 SER A O 1
ATOM 1202 N N . GLY A 1 145 ? -37.611 6.262 55.774 1.00 66.94 145 GLY A N 1
ATOM 1203 C CA . GLY A 1 145 ? -38.999 6.741 55.712 1.00 66.94 145 GLY A CA 1
ATOM 1204 C C . GLY A 1 145 ? -39.948 6.018 56.679 1.00 66.94 145 GLY A C 1
ATOM 1205 O O . GLY A 1 145 ? -40.661 6.663 57.444 1.00 66.94 145 GLY A O 1
ATOM 1206 N N . LEU A 1 146 ? -39.897 4.682 56.740 1.00 64.06 146 LEU A N 1
ATOM 1207 C CA . LEU A 1 146 ? -40.728 3.890 57.665 1.00 64.06 146 LEU A CA 1
ATOM 1208 C C . LEU A 1 146 ? -40.378 4.128 59.142 1.00 64.06 146 LEU A C 1
ATOM 1210 O O . LEU A 1 146 ? -41.249 4.085 60.018 1.00 64.06 146 LEU A O 1
ATOM 1214 N N . SER A 1 147 ? -39.096 4.363 59.436 1.00 64.88 147 SER A N 1
ATOM 1215 C CA . SER A 1 147 ? -38.628 4.650 60.793 1.00 64.88 147 SER A CA 1
ATOM 1216 C C . SER A 1 147 ? -39.085 6.024 61.288 1.00 64.88 147 SER A C 1
ATOM 1218 O O . SER A 1 147 ? -39.367 6.178 62.479 1.00 64.88 147 SER A O 1
ATOM 1220 N N . ASP A 1 148 ? -39.210 6.991 60.381 1.00 65.62 148 ASP A N 1
ATOM 1221 C CA . ASP A 1 148 ? -39.668 8.343 60.687 1.00 65.62 148 ASP A CA 1
ATOM 1222 C C . ASP A 1 148 ? -41.201 8.400 60.804 1.00 65.62 148 ASP A C 1
ATOM 1224 O O . ASP A 1 148 ? -41.717 8.983 61.760 1.00 65.62 148 ASP A O 1
ATOM 1228 N N . GLU A 1 149 ? -41.940 7.670 59.961 1.00 62.62 149 GLU A N 1
ATOM 1229 C CA . GLU A 1 149 ? -43.396 7.488 60.112 1.00 62.62 149 GLU A CA 1
ATOM 1230 C C . GLU A 1 149 ? -43.766 6.782 61.432 1.00 62.62 149 GLU A C 1
ATOM 1232 O O . GLU A 1 149 ? -44.687 7.196 62.141 1.00 62.62 149 GLU A O 1
ATOM 1237 N N . SER A 1 150 ? -42.996 5.763 61.829 1.00 62.97 150 SER A N 1
ATOM 1238 C CA . SER A 1 150 ? -43.211 5.016 63.082 1.00 62.97 150 SER A CA 1
ATOM 1239 C C . SER A 1 150 ? -42.900 5.817 64.356 1.00 62.97 150 SER A C 1
ATOM 1241 O O . SER A 1 150 ? -43.305 5.415 65.454 1.00 62.97 150 SER A O 1
ATOM 1243 N N . LYS A 1 151 ? -42.135 6.912 64.253 1.00 65.50 151 LYS A N 1
ATOM 1244 C CA . LYS A 1 151 ? -41.921 7.868 65.354 1.00 65.50 151 LYS A CA 1
ATOM 1245 C C . LYS A 1 151 ? -43.047 8.897 65.414 1.00 65.50 151 LYS A C 1
ATOM 1247 O O . LYS A 1 151 ? -43.424 9.294 66.511 1.00 65.50 151 LYS A O 1
ATOM 1252 N N . MET A 1 152 ? -43.615 9.271 64.266 1.00 60.47 152 MET A N 1
ATOM 1253 C CA . MET A 1 152 ? -44.708 10.242 64.182 1.00 60.47 152 MET A CA 1
ATOM 1254 C C . MET A 1 152 ? -46.032 9.707 64.752 1.00 60.47 152 MET A C 1
ATOM 1256 O O . MET A 1 152 ? -46.805 10.477 65.304 1.00 60.47 152 MET A O 1
ATOM 1260 N N . GLN A 1 153 ? -46.273 8.391 64.694 1.00 61.25 153 GLN A N 1
ATOM 1261 C CA . GLN A 1 153 ? -47.449 7.755 65.318 1.00 61.25 153 GLN A CA 1
ATOM 1262 C C . GLN A 1 153 ? -47.319 7.501 66.832 1.00 61.25 153 GLN A C 1
ATOM 1264 O O . GLN A 1 153 ? -48.279 7.063 67.463 1.00 61.25 153 GLN A O 1
ATOM 1269 N N . ARG A 1 154 ? -46.140 7.726 67.428 1.00 56.50 154 ARG A N 1
ATOM 1270 C CA . ARG A 1 154 ? -45.876 7.481 68.859 1.00 56.50 154 ARG A CA 1
ATOM 1271 C C . ARG A 1 154 ? -46.050 8.719 69.750 1.00 56.50 154 ARG A C 1
ATOM 1273 O O . ARG A 1 154 ? -45.637 8.673 70.907 1.00 56.50 154 ARG A O 1
ATOM 1280 N N . HIS A 1 155 ? -46.655 9.785 69.234 1.00 54.03 155 HIS A N 1
ATOM 1281 C CA . HIS A 1 155 ? -46.888 11.042 69.944 1.00 54.03 155 HIS A CA 1
ATOM 1282 C C . HIS A 1 155 ? -48.368 11.416 69.962 1.00 54.03 155 HIS A C 1
ATOM 1284 O O . HIS A 1 155 ? -48.764 12.079 70.948 1.00 54.03 155 HIS A O 1
#

Organism: Brassica carinata (NCBI:txid52824)